Protein AF-A0A7J2YFD5-F1 (afdb_monomer_lite)

Secondary structure (DSSP, 8-state):
-HHHHHHHHHHHHHHHHHHHHHTT--HHHHHHHHHHHHHHHHHHHHTT-HHHHHHHHHHHHHHHHHHHHHHHHTT---S--

pLDDT: mean 74.3, std 13.95, range [38.06, 91.62]

Radius of gyration: 14.6 Å; chains: 1; bounding box: 40×24×35 Å

Structure (mmCIF, N/CA/C/O backbone):
data_AF-A0A7J2YFD5-F1
#
_entry.id   AF-A0A7J2YFD5-F1
#
loop_
_atom_site.group_PDB
_atom_site.id
_atom_site.type_symbol
_atom_site.label_atom_id
_atom_site.label_alt_id
_atom_site.label_comp_id
_atom_site.label_asym_id
_atom_site.label_entity_id
_atom_site.label_seq_id
_atom_site.pdbx_PDB_ins_code
_atom_site.Cartn_x
_atom_site.Cartn_y
_atom_site.Cartn_z
_atom_site.occupancy
_atom_site.B_iso_or_equiv
_atom_site.auth_seq_id
_atom_site.auth_comp_id
_atom_site.auth_asym_id
_atom_site.auth_atom_id
_atom_site.pdbx_PDB_model_num
ATOM 1 N N . MET A 1 1 ? -26.672 9.013 -4.130 1.00 54.84 1 MET A N 1
ATOM 2 C CA . MET A 1 1 ? -25.972 8.051 -5.021 1.00 54.84 1 MET A CA 1
ATOM 3 C C . MET A 1 1 ? -24.698 7.493 -4.381 1.00 54.84 1 MET A C 1
ATOM 5 O O . MET A 1 1 ? -24.535 6.282 -4.378 1.00 54.84 1 MET A O 1
ATOM 9 N N . LEU A 1 2 ? -23.856 8.334 -3.762 1.00 58.75 2 LEU A N 1
ATOM 10 C CA . LEU A 1 2 ? -22.616 7.927 -3.070 1.00 58.75 2 LEU A CA 1
ATOM 11 C C . LEU A 1 2 ? -22.824 6.971 -1.876 1.00 58.75 2 LEU A C 1
ATOM 13 O O . LEU A 1 2 ? -21.987 6.114 -1.616 1.00 58.75 2 LEU A O 1
ATOM 17 N N . GLU A 1 3 ? -23.964 7.063 -1.193 1.00 60.22 3 GLU A N 1
ATOM 18 C CA . GLU A 1 3 ? -24.315 6.215 -0.043 1.00 60.22 3 GLU A CA 1
ATOM 19 C C . GLU A 1 3 ? -24.510 4.736 -0.413 1.00 60.22 3 GLU A C 1
ATOM 21 O O . GLU A 1 3 ? -24.043 3.850 0.292 1.00 60.22 3 GLU A O 1
ATOM 26 N N . ARG A 1 4 ? -25.123 4.448 -1.571 1.00 63.12 4 ARG A N 1
ATOM 27 C CA . ARG A 1 4 ? -25.332 3.066 -2.043 1.00 63.12 4 ARG A CA 1
ATOM 28 C C . ARG A 1 4 ? -24.020 2.399 -2.451 1.00 63.12 4 ARG A C 1
ATOM 30 O O . ARG A 1 4 ? -23.840 1.211 -2.212 1.00 63.12 4 ARG A O 1
ATOM 37 N N . LEU A 1 5 ? -23.108 3.175 -3.039 1.00 62.56 5 LEU A N 1
ATOM 38 C CA . LEU A 1 5 ? -21.779 2.695 -3.405 1.00 62.56 5 LEU A CA 1
ATOM 39 C C . LEU A 1 5 ? -20.943 2.403 -2.153 1.00 62.56 5 LEU A C 1
ATOM 41 O O . LEU A 1 5 ? -20.286 1.369 -2.100 1.00 62.56 5 LEU A O 1
ATOM 45 N N . ARG A 1 6 ? -21.041 3.258 -1.123 1.00 62.53 6 ARG A N 1
ATOM 46 C CA . ARG A 1 6 ? -20.442 3.014 0.198 1.00 62.53 6 ARG A CA 1
ATOM 47 C C . ARG A 1 6 ? -20.931 1.713 0.816 1.00 62.53 6 ARG A C 1
ATOM 49 O O . ARG A 1 6 ? -20.100 0.895 1.167 1.00 62.53 6 ARG A O 1
ATOM 56 N N . VAL A 1 7 ? -22.243 1.483 0.876 1.00 66.50 7 VAL A N 1
ATOM 57 C CA . VAL A 1 7 ? -22.809 0.258 1.474 1.00 66.50 7 VAL A CA 1
ATOM 58 C C . VAL A 1 7 ? -22.387 -1.001 0.703 1.00 66.50 7 VAL A C 1
ATOM 60 O O . VAL A 1 7 ? -22.118 -2.037 1.308 1.00 66.50 7 VAL A O 1
ATOM 63 N N . PHE A 1 8 ? -22.277 -0.922 -0.626 1.00 67.69 8 PHE A N 1
ATOM 64 C CA . PHE A 1 8 ? -21.812 -2.044 -1.446 1.00 67.69 8 PHE A CA 1
ATOM 65 C C . PHE A 1 8 ? -20.316 -2.336 -1.244 1.00 67.69 8 PHE A C 1
ATOM 67 O O . PHE A 1 8 ? -19.936 -3.485 -1.021 1.00 67.69 8 PHE A O 1
ATOM 74 N N . LEU A 1 9 ? -19.475 -1.294 -1.254 1.00 65.88 9 LEU A N 1
ATOM 75 C CA . LEU A 1 9 ? -18.046 -1.384 -0.928 1.00 65.88 9 LEU A CA 1
ATOM 76 C C . LEU A 1 9 ? -17.842 -1.912 0.494 1.00 65.88 9 LEU A C 1
ATOM 78 O O . LEU A 1 9 ? -17.043 -2.818 0.697 1.00 65.88 9 LEU A O 1
ATOM 82 N N . GLU A 1 10 ? -18.610 -1.408 1.459 1.00 67.06 10 GLU A N 1
ATOM 83 C CA . GLU A 1 10 ? -18.597 -1.860 2.847 1.00 67.06 10 GLU A CA 1
ATOM 84 C C . GLU A 1 10 ? -18.959 -3.339 2.961 1.00 67.06 10 GLU A C 1
ATOM 86 O O . GLU A 1 10 ? -18.298 -4.069 3.694 1.00 67.06 10 GLU A O 1
ATOM 91 N N . GLY A 1 11 ? -19.969 -3.801 2.221 1.00 66.88 11 GLY A N 1
ATOM 92 C CA . GLY A 1 11 ? -20.370 -5.206 2.185 1.00 66.88 11 GLY A CA 1
ATOM 93 C C . GLY A 1 11 ? -19.298 -6.126 1.597 1.00 66.88 11 GLY A C 1
ATOM 94 O O . GLY 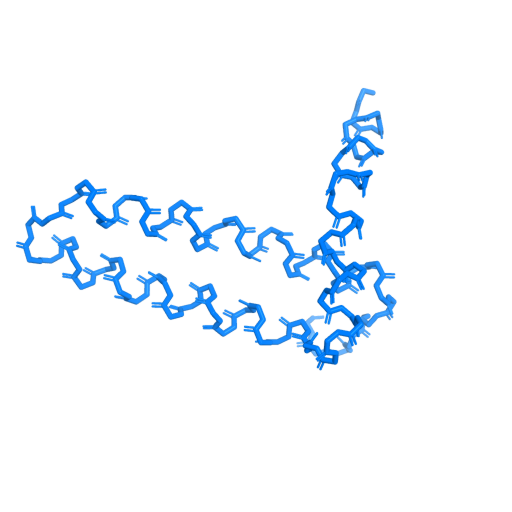A 1 11 ? -19.093 -7.221 2.113 1.00 66.88 11 GLY A O 1
ATOM 95 N N . PHE A 1 12 ? -18.581 -5.673 0.565 1.00 71.31 12 PHE A N 1
ATOM 96 C CA . PHE A 1 12 ? -17.515 -6.447 -0.079 1.00 71.31 12 PHE A CA 1
ATOM 97 C C . PHE A 1 12 ? -16.204 -6.440 0.727 1.00 71.31 12 PHE A C 1
ATOM 99 O O . PHE A 1 12 ? -15.516 -7.456 0.822 1.00 71.31 12 PHE A O 1
ATOM 106 N N . LEU A 1 13 ? -15.881 -5.311 1.364 1.00 68.06 13 LEU A N 1
ATOM 107 C CA . LEU A 1 13 ? -14.678 -5.124 2.180 1.00 68.06 13 LEU A CA 1
ATOM 108 C C . LEU A 1 13 ? -14.828 -5.690 3.600 1.00 68.06 13 LEU A C 1
ATOM 110 O O . LEU A 1 13 ? -13.834 -6.089 4.201 1.00 68.06 13 LEU A O 1
ATOM 114 N N . ARG A 1 14 ? -16.052 -5.777 4.142 1.00 69.06 14 ARG A N 1
ATOM 115 C CA . ARG A 1 14 ? -16.349 -6.356 5.468 1.00 69.06 14 ARG A CA 1
ATOM 116 C C . ARG A 1 14 ? -15.805 -7.768 5.692 1.00 69.06 14 ARG A C 1
ATOM 118 O O . ARG A 1 14 ? -15.183 -7.960 6.733 1.00 69.06 14 ARG A O 1
ATOM 125 N N . PRO A 1 15 ? -16.025 -8.767 4.816 1.00 72.31 15 PRO A N 1
ATOM 126 C CA . PRO A 1 15 ? -15.515 -10.117 5.050 1.00 72.31 15 PRO A CA 1
ATOM 127 C C . PRO A 1 15 ? -13.985 -10.146 5.077 1.00 72.31 15 PRO A C 1
ATOM 129 O O . PRO A 1 15 ? -13.410 -10.801 5.943 1.00 72.31 15 PRO A O 1
ATOM 132 N N . PHE A 1 16 ? -13.327 -9.370 4.212 1.00 67.56 16 PHE A N 1
ATOM 133 C CA . PHE A 1 16 ? -11.874 -9.218 4.222 1.00 67.56 16 PHE A CA 1
ATOM 134 C C . PHE A 1 16 ? -11.374 -8.537 5.501 1.00 67.56 16 PHE A C 1
ATOM 136 O O . PHE A 1 16 ? -10.505 -9.074 6.181 1.00 67.56 16 PHE A O 1
ATOM 143 N N . ALA A 1 17 ? -11.968 -7.402 5.874 1.00 65.75 17 ALA A N 1
ATOM 144 C CA . ALA A 1 17 ? -11.655 -6.688 7.108 1.00 65.75 17 ALA A CA 1
ATOM 145 C C . ALA A 1 17 ? -11.837 -7.591 8.337 1.00 65.75 17 ALA A C 1
ATOM 147 O O . ALA A 1 17 ? -10.958 -7.687 9.187 1.00 65.75 17 ALA A O 1
ATOM 148 N N . SER A 1 18 ? -12.953 -8.319 8.403 1.00 66.50 18 SER A N 1
ATOM 149 C CA . SER A 1 18 ? -13.265 -9.220 9.510 1.00 66.50 18 SER A CA 1
ATOM 150 C C . SER A 1 18 ? -12.334 -10.436 9.562 1.00 66.50 18 SER A C 1
ATOM 152 O O . SER A 1 18 ? -12.048 -10.924 10.656 1.00 66.50 18 SER A O 1
ATOM 154 N N . PHE A 1 19 ? -11.844 -10.915 8.414 1.00 68.62 19 PHE A N 1
ATOM 155 C CA . PHE A 1 19 ? -10.827 -11.964 8.333 1.00 68.62 19 PHE A CA 1
ATOM 156 C C . PHE A 1 19 ? -9.470 -11.468 8.852 1.00 68.62 19 PHE A C 1
ATOM 158 O O . PHE A 1 19 ? -8.841 -12.148 9.661 1.00 68.62 19 PHE A O 1
ATOM 165 N N . MET A 1 20 ? -9.062 -10.251 8.477 1.00 65.75 20 MET A N 1
ATOM 166 C CA . MET A 1 20 ? -7.812 -9.634 8.946 1.00 65.75 20 MET A CA 1
ATOM 167 C C . MET A 1 20 ? -7.850 -9.342 10.456 1.00 65.75 20 MET A C 1
ATOM 169 O O . MET A 1 20 ? -6.894 -9.651 11.164 1.00 65.75 20 MET A O 1
ATOM 173 N N . ILE A 1 21 ? -8.988 -8.859 10.971 1.00 65.88 21 ILE A N 1
ATOM 174 C CA . ILE A 1 21 ? -9.221 -8.665 12.413 1.00 65.88 21 ILE A CA 1
ATOM 175 C C . ILE A 1 21 ? -9.153 -10.004 13.165 1.00 65.88 21 ILE A C 1
ATOM 177 O O . ILE A 1 21 ? -8.527 -10.082 14.220 1.00 65.88 21 ILE A O 1
ATOM 181 N N . ARG A 1 22 ? -9.741 -11.082 12.620 1.00 67.50 22 ARG A N 1
ATOM 182 C CA . ARG A 1 22 ? -9.651 -12.433 13.215 1.00 67.50 22 ARG A CA 1
ATOM 183 C C . ARG A 1 22 ? -8.224 -12.968 13.279 1.00 67.50 22 ARG A C 1
ATOM 185 O O . ARG A 1 22 ? -7.909 -13.728 14.188 1.00 67.50 22 ARG A O 1
ATOM 192 N N . LEU A 1 23 ? -7.383 -12.575 12.330 1.00 66.31 23 LEU A N 1
ATOM 193 C CA . LEU A 1 23 ? -5.962 -12.913 12.287 1.00 66.31 23 LEU A CA 1
ATOM 194 C C . LEU A 1 23 ? -5.093 -12.020 13.194 1.00 66.31 23 LEU A C 1
ATOM 196 O O . LEU A 1 23 ? -3.878 -12.182 13.181 1.00 66.31 23 LEU A O 1
ATOM 200 N N . HIS A 1 24 ? -5.676 -11.101 13.982 1.00 65.94 24 HIS A N 1
ATOM 201 C CA . HIS A 1 24 ? -4.942 -10.086 14.759 1.00 65.94 24 HIS A CA 1
ATOM 202 C C . HIS A 1 24 ? -4.019 -9.197 13.902 1.00 65.94 24 HIS A C 1
ATOM 204 O O . HIS A 1 24 ? -3.080 -8.584 14.410 1.00 65.94 24 HIS A O 1
ATOM 210 N N . ILE A 1 25 ? -4.282 -9.093 12.598 1.00 63.53 25 ILE A N 1
ATOM 211 C CA . ILE A 1 25 ? -3.486 -8.255 11.703 1.00 63.53 25 ILE A CA 1
ATOM 212 C C . ILE A 1 25 ? -3.935 -6.807 11.905 1.00 63.53 25 ILE A C 1
ATOM 214 O O . ILE A 1 25 ? -5.089 -6.456 11.651 1.00 63.53 25 ILE A O 1
ATOM 218 N N . SER A 1 26 ? -3.026 -5.972 12.411 1.00 66.81 26 SER A N 1
ATOM 219 C CA . SER A 1 26 ? -3.289 -4.553 12.642 1.00 66.81 26 SER A CA 1
ATOM 220 C C . SER A 1 26 ? -3.410 -3.792 11.311 1.00 66.81 26 SER A C 1
ATOM 222 O O . SER A 1 26 ? -2.768 -4.180 10.331 1.00 66.81 26 SER A O 1
ATOM 224 N N . PRO A 1 27 ? -4.180 -2.686 11.254 1.00 67.88 27 PRO A N 1
ATOM 225 C CA . PRO A 1 27 ? -4.274 -1.841 10.058 1.00 67.88 27 PRO A CA 1
ATOM 226 C C . PRO A 1 27 ? -2.895 -1.411 9.540 1.00 67.88 27 PRO A C 1
ATOM 228 O O . PRO A 1 27 ? -2.633 -1.498 8.347 1.00 67.88 27 PRO A O 1
ATOM 231 N N . ASN A 1 28 ? -1.973 -1.095 10.457 1.00 70.94 28 ASN A N 1
ATOM 232 C CA . ASN A 1 28 ? -0.584 -0.748 10.144 1.00 70.94 28 ASN A CA 1
ATOM 233 C C . ASN A 1 28 ? 0.143 -1.819 9.322 1.00 70.94 28 ASN A C 1
ATOM 235 O O . ASN A 1 28 ? 1.050 -1.499 8.558 1.00 70.94 28 ASN A O 1
ATOM 239 N N . MET A 1 29 ? -0.215 -3.092 9.485 1.00 74.12 29 MET A N 1
ATOM 240 C CA . MET A 1 29 ? 0.413 -4.179 8.745 1.00 74.12 29 MET A CA 1
ATOM 241 C C . MET A 1 29 ? -0.083 -4.245 7.297 1.00 74.12 29 MET A C 1
ATOM 243 O O . MET A 1 29 ? 0.711 -4.589 6.426 1.00 74.12 29 MET A O 1
ATOM 247 N N . LEU A 1 30 ? -1.337 -3.854 7.014 1.00 75.62 30 LEU A N 1
ATOM 248 C CA . LEU A 1 30 ? -1.797 -3.654 5.633 1.00 75.62 30 LEU A CA 1
ATOM 249 C C . LEU A 1 30 ? -1.073 -2.473 4.987 1.00 75.62 30 LEU A C 1
ATOM 251 O O . LEU A 1 30 ? -0.596 -2.620 3.865 1.00 75.62 30 LEU A O 1
ATOM 255 N N . THR A 1 31 ? -0.925 -1.356 5.705 1.00 81.44 31 THR A N 1
ATOM 256 C CA . THR A 1 31 ? -0.172 -0.188 5.224 1.00 81.44 31 THR A CA 1
ATOM 257 C C . THR A 1 31 ? 1.271 -0.569 4.897 1.00 81.44 31 THR A C 1
ATOM 259 O O . THR A 1 31 ? 1.799 -0.220 3.843 1.00 81.44 31 THR A O 1
ATOM 262 N N . PHE A 1 32 ? 1.911 -1.363 5.763 1.00 82.62 32 PHE A N 1
ATOM 263 C CA . PHE A 1 32 ? 3.274 -1.843 5.537 1.00 82.62 32 PHE A CA 1
ATOM 264 C C . PHE A 1 32 ? 3.368 -2.788 4.331 1.00 82.62 32 PHE A C 1
ATOM 266 O O . PHE A 1 32 ? 4.324 -2.711 3.559 1.00 82.62 32 PHE A O 1
ATOM 273 N N . LEU A 1 33 ? 2.368 -3.653 4.130 1.00 83.19 33 LEU A N 1
ATOM 274 C CA . LEU A 1 33 ? 2.280 -4.513 2.948 1.00 83.19 33 LEU A CA 1
ATOM 275 C C . LEU A 1 33 ? 2.110 -3.683 1.668 1.00 83.19 33 LEU A C 1
ATOM 277 O O . LEU A 1 33 ? 2.819 -3.912 0.690 1.00 83.19 33 LEU A O 1
ATOM 281 N N . GLY A 1 34 ? 1.203 -2.703 1.686 1.00 85.69 34 GLY A N 1
ATOM 282 C CA . GLY A 1 34 ? 0.969 -1.773 0.582 1.00 85.69 34 GLY A CA 1
ATOM 283 C C . GLY A 1 34 ? 2.236 -1.003 0.217 1.00 85.69 34 GLY A C 1
ATOM 284 O O . GLY A 1 34 ? 2.602 -0.947 -0.959 1.00 85.69 34 GLY A O 1
ATOM 285 N N . LEU A 1 35 ? 2.966 -0.509 1.220 1.00 87.19 35 LEU A N 1
ATOM 286 C CA . LEU A 1 35 ? 4.261 0.148 1.050 1.00 87.19 35 LEU A CA 1
ATOM 287 C C . LEU A 1 35 ? 5.303 -0.793 0.428 1.00 87.19 35 LEU A C 1
ATOM 289 O O . LEU A 1 35 ? 6.010 -0.408 -0.504 1.00 87.19 35 LEU A O 1
ATOM 293 N N . LEU A 1 36 ? 5.388 -2.037 0.906 1.00 89.81 36 LEU A N 1
ATOM 294 C CA . LEU A 1 36 ? 6.313 -3.032 0.365 1.00 89.81 36 LEU A CA 1
ATOM 295 C C . LEU A 1 36 ? 6.014 -3.316 -1.113 1.00 89.81 36 LEU A C 1
ATOM 297 O O . LEU A 1 36 ? 6.930 -3.331 -1.933 1.00 89.81 36 LEU A O 1
ATOM 301 N N . PHE A 1 37 ? 4.737 -3.466 -1.477 1.00 88.69 37 PHE A N 1
ATOM 302 C CA . PHE A 1 37 ? 4.329 -3.642 -2.871 1.00 88.69 37 PHE A CA 1
ATOM 303 C C . PHE A 1 37 ? 4.622 -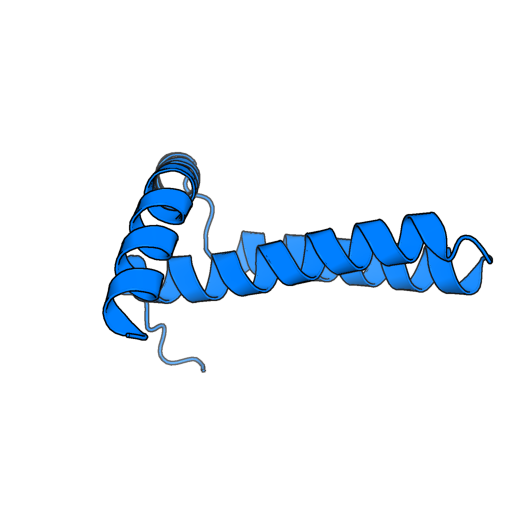2.410 -3.734 1.00 88.69 37 PHE A C 1
ATOM 305 O O . PHE A 1 37 ? 5.054 -2.574 -4.876 1.00 88.69 37 PHE A O 1
ATOM 312 N N . ALA A 1 38 ? 4.461 -1.194 -3.204 1.00 88.88 38 ALA A N 1
ATOM 313 C CA . ALA A 1 38 ? 4.834 0.036 -3.904 1.00 88.88 38 ALA A CA 1
ATOM 314 C C . ALA A 1 38 ? 6.348 0.112 -4.163 1.00 88.88 38 ALA A C 1
ATOM 316 O O . ALA A 1 38 ? 6.771 0.469 -5.262 1.00 88.88 38 ALA A O 1
ATOM 317 N N . LEU A 1 39 ? 7.171 -0.276 -3.184 1.00 91.19 39 LEU A N 1
ATOM 318 C CA . LEU A 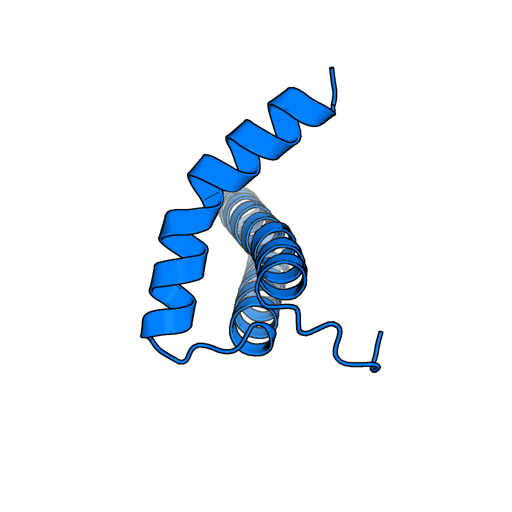1 39 ? 8.627 -0.344 -3.337 1.00 91.19 39 LEU A CA 1
ATOM 319 C C . LEU A 1 39 ? 9.042 -1.424 -4.344 1.00 91.19 39 LEU A C 1
ATOM 321 O O . LEU A 1 39 ? 9.856 -1.168 -5.226 1.00 91.19 39 LEU A O 1
ATOM 325 N N . CYS A 1 40 ? 8.455 -2.620 -4.279 1.00 89.56 40 CYS A N 1
ATOM 326 C CA . CYS A 1 40 ? 8.704 -3.659 -5.279 1.00 89.56 40 CYS A CA 1
ATOM 327 C C . CYS A 1 40 ? 8.260 -3.221 -6.682 1.00 89.56 40 CYS A C 1
ATOM 329 O O . CYS A 1 40 ? 8.940 -3.520 -7.665 1.00 89.56 40 CYS A O 1
ATOM 331 N N . SER A 1 41 ? 7.142 -2.497 -6.781 1.00 90.62 41 SER A N 1
ATOM 332 C CA . SER A 1 41 ? 6.664 -1.921 -8.035 1.00 90.62 41 SER A CA 1
ATOM 333 C C . SER A 1 41 ? 7.671 -0.930 -8.611 1.00 90.62 41 SER A C 1
ATOM 335 O O . SER A 1 41 ? 8.069 -1.080 -9.766 1.00 90.62 41 SER A O 1
ATOM 337 N N . SER A 1 42 ? 8.135 0.036 -7.811 1.00 90.25 42 SER A N 1
ATOM 338 C CA . SER A 1 42 ? 9.074 1.060 -8.276 1.00 90.25 42 SER A CA 1
ATOM 339 C C . SER A 1 42 ? 10.380 0.443 -8.775 1.00 90.25 42 SER A C 1
ATOM 341 O O . SER A 1 42 ? 10.862 0.813 -9.845 1.00 90.25 42 SER A O 1
ATOM 343 N N . ILE A 1 43 ? 10.890 -0.574 -8.073 1.00 90.88 43 ILE A N 1
ATOM 344 C CA . ILE A 1 43 ? 12.065 -1.342 -8.491 1.00 90.88 43 ILE A CA 1
ATOM 345 C C . ILE A 1 43 ? 11.819 -1.998 -9.858 1.00 90.88 43 ILE A C 1
ATOM 347 O O . ILE A 1 43 ? 12.633 -1.848 -10.767 1.00 90.88 43 ILE A O 1
ATOM 351 N N . GLN A 1 44 ? 10.683 -2.674 -10.052 1.00 89.31 44 GLN A N 1
ATOM 352 C CA . GLN A 1 44 ? 10.385 -3.341 -11.325 1.00 89.31 44 GLN A CA 1
ATOM 353 C C . GLN A 1 44 ? 10.180 -2.373 -12.491 1.00 89.31 44 GLN A C 1
ATOM 355 O O . GLN A 1 44 ? 10.569 -2.684 -13.618 1.00 89.31 44 GLN A O 1
ATOM 360 N N . ILE A 1 45 ? 9.618 -1.192 -12.231 1.00 89.50 45 ILE A N 1
ATOM 361 C CA . ILE A 1 45 ? 9.498 -0.129 -13.235 1.00 89.50 45 ILE A CA 1
ATOM 362 C C . ILE A 1 45 ? 10.889 0.348 -13.668 1.00 89.50 45 ILE A C 1
ATOM 364 O O . ILE A 1 45 ? 11.134 0.475 -14.866 1.00 89.50 45 ILE A O 1
ATOM 368 N N . ILE A 1 46 ? 11.815 0.545 -12.720 1.00 91.62 46 ILE A N 1
ATOM 369 C CA . ILE A 1 46 ? 13.200 0.955 -13.008 1.00 91.62 46 ILE A CA 1
ATOM 370 C C . ILE A 1 46 ? 13.927 -0.094 -13.862 1.00 91.62 46 ILE A C 1
ATOM 372 O O . ILE A 1 46 ? 14.653 0.268 -14.785 1.00 91.62 46 ILE A O 1
ATOM 376 N N . PHE A 1 47 ? 13.696 -1.386 -13.615 1.00 91.06 47 PHE A N 1
ATOM 377 C CA . PHE A 1 47 ? 14.268 -2.479 -14.413 1.00 91.06 47 PHE A CA 1
ATOM 378 C C . PHE A 1 47 ? 13.591 -2.690 -15.783 1.00 91.06 47 PHE A C 1
ATOM 380 O O . PHE A 1 47 ? 13.932 -3.632 -16.496 1.00 91.06 47 PHE A O 1
ATOM 387 N N . GLY A 1 48 ? 12.646 -1.830 -16.178 1.00 88.81 48 GLY A N 1
ATOM 388 C CA . GLY A 1 48 ? 11.972 -1.885 -17.480 1.00 88.81 48 GLY A CA 1
ATOM 389 C C . GLY A 1 48 ? 10.755 -2.814 -17.530 1.00 88.81 48 GLY A C 1
ATOM 390 O O . GLY A 1 48 ? 10.077 -2.892 -18.554 1.00 88.81 48 GLY A O 1
ATOM 391 N N . ASN A 1 49 ? 10.406 -3.469 -16.420 1.00 87.50 49 ASN A N 1
ATOM 392 C CA . ASN A 1 49 ? 9.240 -4.343 -16.304 1.00 87.50 49 ASN A CA 1
ATOM 393 C C . ASN A 1 49 ? 7.989 -3.550 -15.896 1.00 87.50 49 ASN A C 1
ATOM 395 O O . ASN A 1 49 ? 7.367 -3.809 -14.862 1.00 87.50 49 ASN A O 1
ATOM 399 N N . ALA A 1 50 ? 7.592 -2.590 -16.737 1.00 87.00 50 ALA A N 1
ATOM 400 C CA . ALA A 1 50 ? 6.477 -1.681 -16.462 1.00 87.00 50 ALA A CA 1
ATOM 401 C C . ALA A 1 50 ? 5.133 -2.401 -16.240 1.00 87.00 50 ALA A C 1
ATOM 403 O O . ALA A 1 50 ? 4.327 -1.944 -15.435 1.00 87.00 50 ALA A O 1
ATOM 404 N N . ILE A 1 51 ? 4.898 -3.546 -16.895 1.00 91.06 51 ILE A N 1
ATOM 405 C CA . ILE A 1 51 ? 3.669 -4.338 -16.711 1.00 91.06 51 ILE A CA 1
ATOM 406 C C . ILE A 1 51 ? 3.596 -4.897 -15.285 1.00 91.06 51 ILE A C 1
ATOM 408 O O . ILE A 1 51 ? 2.602 -4.699 -14.590 1.00 91.06 51 ILE A O 1
ATOM 412 N N . TYR A 1 52 ? 4.663 -5.558 -14.827 1.00 87.94 52 TYR A N 1
ATOM 413 C CA . TYR A 1 52 ? 4.719 -6.124 -13.478 1.00 87.94 52 TYR A CA 1
ATOM 414 C C . TYR A 1 52 ? 4.683 -5.030 -12.412 1.00 87.94 52 TYR A C 1
ATOM 416 O O . TYR A 1 52 ? 3.953 -5.157 -11.431 1.00 87.94 52 TYR A O 1
ATOM 424 N N . GLY A 1 53 ? 5.404 -3.929 -12.636 1.00 88.88 53 GLY A N 1
ATOM 425 C CA . GLY A 1 53 ? 5.333 -2.748 -11.785 1.00 88.88 53 GLY A CA 1
ATOM 426 C C . GLY A 1 53 ? 3.922 -2.165 -11.704 1.00 88.88 53 GLY A C 1
ATOM 427 O O . GLY A 1 53 ? 3.416 -1.948 -10.607 1.00 88.88 53 GLY A O 1
ATOM 428 N N . GLY A 1 54 ? 3.238 -1.996 -12.835 1.00 88.25 54 GLY A N 1
ATOM 429 C CA . GLY A 1 54 ? 1.857 -1.513 -12.877 1.00 88.25 54 GLY A CA 1
ATOM 430 C C . GLY A 1 54 ? 0.896 -2.402 -12.083 1.00 88.25 54 GLY A C 1
ATOM 431 O O . GLY A 1 54 ? 0.112 -1.894 -11.284 1.00 88.25 54 GLY A O 1
ATOM 432 N N . ILE A 1 55 ? 1.009 -3.727 -12.224 1.00 91.62 55 ILE A N 1
ATOM 433 C CA . ILE A 1 55 ? 0.212 -4.688 -11.442 1.00 91.62 55 ILE A CA 1
ATOM 434 C C . ILE A 1 55 ? 0.496 -4.538 -9.941 1.00 91.62 55 ILE A C 1
ATOM 436 O O . ILE A 1 55 ? -0.437 -4.452 -9.145 1.00 91.62 55 ILE A O 1
ATOM 440 N N . LEU A 1 56 ? 1.769 -4.459 -9.546 1.00 88.81 56 LEU A N 1
ATOM 441 C CA . LEU A 1 56 ? 2.172 -4.282 -8.147 1.00 88.81 56 LEU A CA 1
ATOM 442 C C . LEU A 1 56 ? 1.669 -2.953 -7.555 1.00 88.81 56 LEU A C 1
ATOM 444 O O . LEU A 1 56 ? 1.244 -2.928 -6.402 1.00 88.81 56 LEU A O 1
ATOM 448 N N . ILE A 1 57 ? 1.660 -1.869 -8.339 1.00 90.00 57 ILE A N 1
ATOM 449 C CA . ILE A 1 57 ? 1.124 -0.562 -7.921 1.00 90.00 57 ILE A CA 1
ATOM 450 C C . ILE A 1 57 ? -0.391 -0.628 -7.718 1.00 90.00 57 ILE A C 1
ATOM 452 O O . ILE A 1 57 ? -0.897 -0.083 -6.742 1.00 90.00 57 ILE A O 1
ATOM 456 N N . LEU A 1 58 ? -1.118 -1.319 -8.602 1.00 89.25 58 LEU A N 1
ATOM 457 C CA . LEU A 1 58 ? -2.565 -1.489 -8.461 1.00 89.25 58 LEU A CA 1
ATOM 458 C C . LEU A 1 58 ? -2.908 -2.297 -7.208 1.00 89.25 58 LEU A C 1
ATOM 460 O O . LEU A 1 58 ? -3.835 -1.944 -6.481 1.00 89.25 58 LEU A O 1
ATOM 464 N N . ILE A 1 59 ? -2.133 -3.348 -6.931 1.00 87.44 59 ILE A N 1
ATOM 465 C CA . ILE A 1 59 ? -2.268 -4.144 -5.708 1.00 87.44 59 ILE A CA 1
ATOM 466 C C . ILE A 1 59 ? -1.980 -3.277 -4.476 1.00 87.44 59 ILE A C 1
ATOM 468 O O . ILE A 1 59 ? -2.772 -3.276 -3.539 1.00 87.44 59 ILE A O 1
ATOM 472 N N . SER A 1 60 ? -0.892 -2.503 -4.489 1.00 87.81 60 SER A N 1
ATOM 473 C CA . SER A 1 60 ? -0.543 -1.574 -3.407 1.00 87.81 60 SER A CA 1
ATOM 474 C C . SER A 1 60 ? -1.665 -0.567 -3.123 1.00 87.81 60 SER A C 1
ATOM 476 O O . SER A 1 60 ? -2.122 -0.469 -1.987 1.00 87.81 60 SER A O 1
ATOM 478 N N . GLY A 1 61 ? -2.189 0.099 -4.158 1.00 85.50 61 GLY A N 1
ATOM 479 C CA . GLY A 1 61 ? -3.288 1.056 -4.010 1.00 85.50 61 GLY A CA 1
ATOM 480 C C . GLY A 1 61 ? -4.584 0.416 -3.507 1.00 85.50 61 GLY A C 1
ATOM 481 O O . GLY A 1 61 ? -5.338 1.044 -2.770 1.00 85.50 61 GLY A O 1
ATOM 482 N N . PHE A 1 62 ? -4.843 -0.850 -3.844 1.00 84.75 62 PHE A N 1
ATOM 483 C CA . PHE A 1 62 ? -5.969 -1.588 -3.270 1.00 84.75 62 PHE A CA 1
ATOM 484 C C . PHE A 1 62 ? -5.802 -1.801 -1.758 1.00 84.75 62 PHE A C 1
ATOM 486 O O . PHE A 1 62 ? -6.755 -1.586 -1.008 1.00 84.75 62 PHE A O 1
ATOM 493 N N . PHE A 1 63 ? -4.599 -2.161 -1.297 1.00 82.38 63 PHE A N 1
ATOM 494 C CA . PHE A 1 63 ? -4.304 -2.298 0.133 1.00 82.38 63 PHE A CA 1
ATOM 495 C C . PHE A 1 63 ? -4.436 -0.971 0.902 1.00 82.38 63 PHE A C 1
ATOM 497 O O . PHE A 1 63 ? -4.954 -0.996 2.014 1.00 82.38 63 PHE A O 1
ATOM 504 N N . ASP A 1 64 ? -4.073 0.158 0.290 1.00 83.31 64 ASP A N 1
ATOM 505 C CA . ASP A 1 64 ? -4.183 1.525 0.849 1.00 83.31 64 ASP A CA 1
ATOM 506 C C . ASP A 1 64 ? -5.644 2.035 0.936 1.00 83.31 64 ASP A C 1
ATOM 508 O O . ASP A 1 64 ? -6.031 2.876 1.745 1.00 83.31 64 ASP A O 1
ATOM 512 N N . VAL A 1 65 ? -6.530 1.515 0.081 1.00 81.50 65 VAL A N 1
ATOM 513 C CA . VAL A 1 65 ? -7.977 1.756 0.227 1.00 81.50 65 VAL A CA 1
ATOM 514 C C . VAL A 1 65 ? -8.552 0.857 1.322 1.00 81.50 65 VAL A C 1
ATOM 516 O O . VAL A 1 65 ? -9.436 1.271 2.081 1.00 81.50 65 VAL A O 1
ATOM 519 N N . MET A 1 66 ? -8.068 -0.385 1.401 1.00 76.00 66 MET A N 1
ATOM 520 C CA . MET A 1 66 ? -8.507 -1.354 2.397 1.00 76.00 66 MET A CA 1
ATOM 521 C C . MET A 1 66 ? -8.109 -0.962 3.818 1.00 76.00 66 MET A C 1
ATOM 523 O O . MET A 1 66 ? -8.951 -1.068 4.705 1.00 76.00 66 MET A O 1
ATOM 527 N N . ASP A 1 67 ? -6.876 -0.528 4.066 1.00 75.81 67 ASP A N 1
ATOM 528 C CA . ASP A 1 67 ? -6.412 -0.181 5.411 1.00 75.81 67 ASP A CA 1
ATOM 529 C C . ASP A 1 67 ? -7.138 1.054 5.973 1.00 75.81 67 ASP A C 1
ATOM 531 O O . ASP A 1 67 ? -7.607 1.012 7.111 1.00 75.81 67 ASP A O 1
ATOM 535 N N . GLY A 1 68 ? -7.382 2.083 5.157 1.00 74.00 68 GLY A N 1
ATOM 536 C CA . GLY A 1 68 ? -8.180 3.254 5.513 1.00 74.00 68 GLY A CA 1
ATOM 537 C C . GLY A 1 68 ? -9.650 2.908 5.757 1.00 74.00 68 GLY A C 1
ATOM 538 O O . GLY A 1 68 ? -10.311 3.501 6.616 1.00 74.00 68 GLY A O 1
ATOM 539 N N . PHE A 1 69 ? -10.174 1.907 5.046 1.00 74.62 69 PHE A N 1
ATOM 540 C CA . PHE A 1 69 ? -11.509 1.373 5.290 1.00 74.62 69 PHE A CA 1
ATOM 541 C C . PHE A 1 69 ? -11.580 0.554 6.590 1.00 74.62 69 PHE A C 1
ATOM 543 O O . PHE A 1 69 ? -12.492 0.750 7.395 1.00 74.62 69 PHE A O 1
ATOM 550 N N . VAL A 1 70 ? -10.600 -0.323 6.830 1.00 71.25 70 VAL A N 1
ATOM 551 C CA . VAL A 1 70 ? -10.481 -1.123 8.056 1.00 71.25 70 VAL A CA 1
ATOM 552 C C . VAL A 1 70 ? -10.325 -0.210 9.268 1.00 71.25 70 VAL A C 1
ATOM 554 O O . VAL A 1 70 ? -11.064 -0.395 10.228 1.00 71.25 70 VAL A 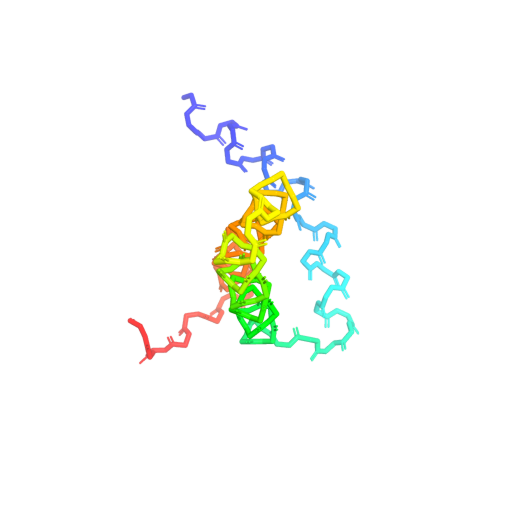O 1
ATOM 557 N N . ALA A 1 71 ? -9.452 0.800 9.212 1.00 69.50 71 ALA A N 1
ATOM 558 C CA . ALA A 1 71 ? -9.232 1.770 10.287 1.00 69.50 71 ALA A CA 1
ATOM 559 C C . ALA A 1 71 ? -10.510 2.543 10.654 1.00 69.50 71 ALA A C 1
ATOM 561 O O . ALA A 1 71 ? -10.802 2.745 11.835 1.00 69.50 71 ALA A O 1
ATOM 562 N N . ARG A 1 72 ? -11.324 2.915 9.653 1.00 69.44 72 ARG A N 1
ATOM 563 C CA . ARG A 1 72 ? -12.646 3.521 9.883 1.00 69.44 72 ARG A CA 1
ATOM 564 C C . ARG A 1 72 ? -13.629 2.551 10.537 1.00 69.44 72 ARG A C 1
ATOM 566 O O . ARG A 1 72 ? -14.377 2.958 11.420 1.00 69.44 72 ARG A O 1
ATOM 573 N N . MET A 1 73 ? -13.639 1.286 10.116 1.00 65.12 73 MET A N 1
ATOM 574 C CA . MET A 1 73 ? -14.587 0.276 10.605 1.00 65.12 73 MET A CA 1
ATOM 575 C C . MET A 1 73 ? -14.258 -0.249 12.004 1.00 65.12 73 MET A C 1
ATOM 577 O O . MET A 1 73 ? -15.173 -0.543 12.769 1.00 65.12 73 MET A O 1
ATOM 581 N N . THR A 1 74 ? -12.979 -0.367 12.366 1.00 62.31 74 THR A N 1
ATOM 582 C CA . THR A 1 74 ? -12.558 -0.810 13.707 1.00 62.31 74 THR A CA 1
ATOM 583 C C . THR A 1 74 ? -12.658 0.287 14.763 1.00 62.31 74 THR A C 1
ATOM 585 O O . THR A 1 74 ? -12.275 0.055 15.907 1.00 62.31 74 THR A O 1
ATOM 588 N N . GLY A 1 75 ? -13.139 1.488 14.414 1.00 55.91 75 GLY A N 1
ATOM 589 C CA . GLY A 1 75 ? -13.200 2.625 15.337 1.00 55.91 75 GLY A CA 1
ATOM 590 C C . GLY A 1 75 ? -11.824 3.064 15.848 1.00 55.91 75 GLY A C 1
ATOM 591 O O . GLY A 1 75 ? -11.736 3.933 16.711 1.00 55.91 75 GLY A O 1
ATOM 592 N N . SER A 1 76 ? -10.744 2.499 15.296 1.00 49.97 76 SER A N 1
ATOM 593 C CA . SER A 1 76 ? -9.368 2.907 15.544 1.00 49.97 76 SER A CA 1
ATOM 594 C C . SER A 1 76 ? -9.069 4.145 14.708 1.00 49.97 76 SER A C 1
ATOM 596 O O . SER A 1 76 ? -8.178 4.162 13.865 1.00 49.97 76 SER A O 1
ATOM 598 N N . SER A 1 77 ? -9.802 5.218 15.004 1.00 44.44 77 SER A N 1
ATOM 599 C CA . SER A 1 77 ? -9.267 6.571 14.932 1.00 44.44 77 SER A CA 1
ATOM 600 C C . SER A 1 77 ? -8.145 6.656 15.972 1.00 44.44 77 SER A C 1
ATOM 602 O O . SER A 1 77 ? -8.297 7.270 17.028 1.00 44.44 77 SER A O 1
ATOM 604 N N . SER A 1 78 ? -7.028 5.964 15.733 1.00 40.84 78 SER A N 1
ATOM 605 C CA . SER A 1 78 ? -5.805 6.272 16.457 1.00 40.84 78 SER A CA 1
ATOM 606 C C . SER A 1 78 ? -5.494 7.725 16.124 1.00 40.84 78 SER A C 1
ATOM 608 O O . SER A 1 78 ? -5.368 8.073 14.954 1.00 40.84 78 SER A O 1
ATOM 610 N N . SER A 1 79 ? -5.452 8.564 17.156 1.00 40.03 79 SER A N 1
ATOM 611 C CA . SER A 1 79 ? -5.210 10.012 17.140 1.00 40.03 79 SER A CA 1
ATOM 612 C C . SER A 1 79 ? -3.782 10.378 16.677 1.00 40.03 79 SER A C 1
ATOM 614 O O . SER A 1 79 ? -3.115 11.210 17.288 1.00 40.03 79 SER A O 1
ATOM 616 N N . LEU A 1 80 ? -3.286 9.718 15.633 1.00 42.53 80 LEU A N 1
ATOM 617 C CA . LEU A 1 80 ? -1.952 9.868 15.048 1.00 42.53 80 LEU A CA 1
ATOM 618 C C . LEU A 1 80 ? -2.014 10.125 13.529 1.00 42.53 80 LEU A C 1
ATOM 620 O O . LEU A 1 80 ? -1.018 9.932 12.836 1.00 42.53 80 LEU A O 1
ATOM 624 N N . GLY A 1 81 ? -3.171 10.578 13.035 1.00 38.06 81 GLY A N 1
ATOM 625 C CA . GLY A 1 81 ? -3.376 11.133 11.696 1.00 38.06 81 GLY A CA 1
A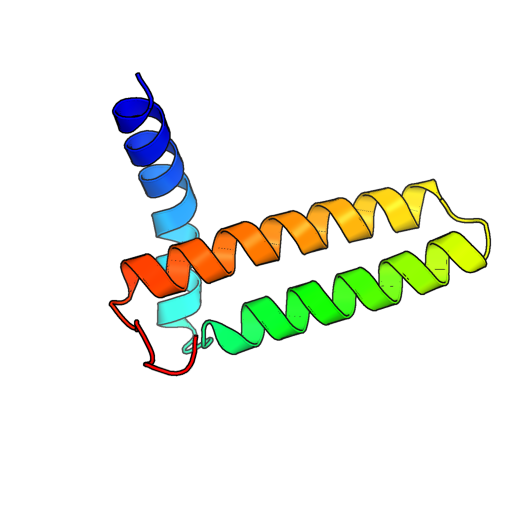TOM 626 C C . GLY A 1 81 ? -4.226 12.391 11.767 1.00 38.06 81 GLY A C 1
ATOM 627 O O . GLY A 1 81 ? -5.246 12.346 12.491 1.00 38.06 81 GLY A O 1
#

Fol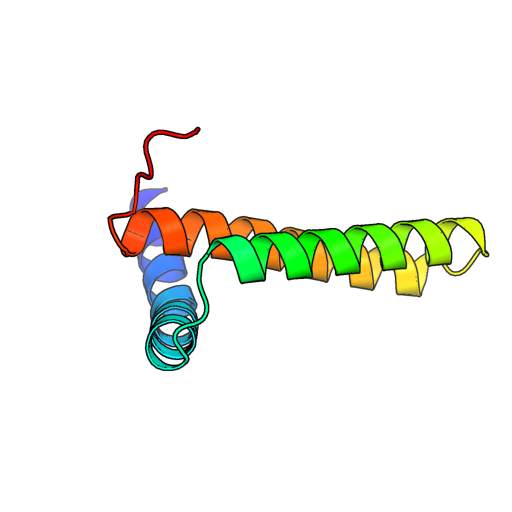dseek 3Di:
DVVVVVVVCCVVLVVVLVVCVVVVNALVNLLVVLVVLQVVLVVCVVVVNNVSSVVSNVVSVVSVVSSVSSCVVVVVPPVPD

Sequence (81 aa):
MLERLRVFLEGFLRPFASFMIRLHISPNMLTFLGLLFALCSSIQIIFGNAIYGGILILISGFFDVMDGFVARMTGSSSSLG